Protein AF-A0A662C6A8-F1 (afdb_monomer_lite)

Secondary structure (DSSP, 8-state):
----------TTPPPS-SSTTS---EEEEE-TT-SSS--EEEEE---TT---TTGGGGGG--HHHHHHHHHHHHHH--

Sequence (78 aa):
MPTGHQNIKPINQLKAFYKINTIEAGSDEAGRGCLAGPVVAAAVILPADFENDILNDSKKLSEKQRNKLRIIIENEAL

pLDDT: mean 79.18, std 16.72, range [35.91, 94.69]

Structure (mmCIF, N/CA/C/O backbone):
data_AF-A0A662C6A8-F1
#
_entry.id   AF-A0A662C6A8-F1
#
loop_
_atom_site.group_PDB
_atom_site.id
_atom_site.type_symbol
_atom_site.label_atom_id
_atom_site.label_alt_id
_atom_site.label_comp_id
_atom_site.label_asym_id
_atom_site.label_entity_id
_atom_site.label_seq_id
_atom_site.pdbx_PDB_ins_code
_atom_site.Cartn_x
_atom_site.Cartn_y
_atom_site.Cartn_z
_atom_site.occupancy
_atom_site.B_iso_or_equiv
_atom_site.auth_seq_id
_atom_site.auth_comp_id
_atom_site.auth_asym_id
_atom_site.auth_atom_id
_atom_site.pdbx_PDB_model_num
ATOM 1 N N . MET A 1 1 ? 21.793 29.075 -34.256 1.00 39.56 1 MET A N 1
ATOM 2 C CA . MET A 1 1 ? 21.915 27.821 -33.485 1.00 39.56 1 MET A CA 1
ATOM 3 C C . MET A 1 1 ? 21.405 28.102 -32.081 1.00 39.56 1 MET A C 1
ATOM 5 O O . MET A 1 1 ? 22.103 28.791 -31.349 1.00 39.56 1 MET A O 1
ATOM 9 N N . PRO A 1 2 ? 20.167 27.720 -31.730 1.00 35.91 2 PRO A N 1
ATOM 10 C CA . PRO A 1 2 ? 19.660 27.954 -30.387 1.00 35.91 2 PRO A CA 1
ATOM 11 C C . PRO A 1 2 ? 20.315 26.952 -29.432 1.00 35.91 2 PRO A C 1
ATOM 13 O O . PRO A 1 2 ? 20.141 25.742 -29.557 1.00 35.91 2 PRO A O 1
ATOM 16 N N . THR A 1 3 ? 21.111 27.468 -28.502 1.00 42.06 3 THR A N 1
ATOM 17 C CA . THR A 1 3 ? 21.630 26.733 -27.352 1.00 42.06 3 THR A CA 1
ATOM 18 C C . THR A 1 3 ? 20.462 26.465 -26.408 1.00 42.06 3 THR A C 1
ATOM 20 O O . THR A 1 3 ? 20.009 27.338 -25.668 1.00 42.06 3 THR A O 1
ATOM 23 N N . GLY A 1 4 ? 19.911 25.254 -26.502 1.00 42.44 4 GLY A N 1
ATOM 24 C CA . GLY A 1 4 ? 18.842 24.790 -25.631 1.00 42.44 4 GLY A CA 1
ATOM 25 C C . GLY A 1 4 ? 19.298 24.841 -24.178 1.00 42.44 4 GLY A C 1
ATOM 26 O O . GLY A 1 4 ? 20.207 24.112 -23.783 1.00 42.44 4 GLY A O 1
ATOM 27 N N . HIS A 1 5 ? 18.658 25.706 -23.392 1.00 45.06 5 HIS A N 1
ATOM 28 C CA . HIS A 1 5 ? 18.644 25.600 -21.941 1.00 45.06 5 HIS A CA 1
ATOM 29 C C . HIS A 1 5 ? 18.183 24.182 -21.592 1.00 45.06 5 HIS A C 1
ATOM 31 O O . HIS A 1 5 ? 17.017 23.832 -21.783 1.00 45.06 5 HIS A O 1
ATOM 37 N N . GLN A 1 6 ? 19.105 23.345 -21.120 1.00 42.88 6 GLN A N 1
ATOM 38 C CA . GLN A 1 6 ? 18.742 22.076 -20.512 1.00 42.88 6 GLN A CA 1
ATOM 39 C C . GLN A 1 6 ? 18.004 22.415 -19.219 1.00 42.88 6 GLN A C 1
ATOM 41 O O . GLN A 1 6 ? 18.602 22.887 -18.255 1.00 42.88 6 GLN A O 1
ATOM 46 N N . ASN A 1 7 ? 16.683 22.237 -19.236 1.00 42.34 7 ASN A N 1
ATOM 47 C CA . ASN A 1 7 ? 15.853 22.281 -18.043 1.00 42.34 7 ASN A CA 1
ATOM 48 C C . ASN A 1 7 ? 16.394 21.248 -17.051 1.00 42.34 7 ASN A C 1
ATOM 50 O O . ASN A 1 7 ? 16.260 20.039 -17.249 1.00 42.34 7 ASN A O 1
ATOM 54 N N . ILE A 1 8 ? 17.029 21.744 -15.995 1.00 51.84 8 ILE A N 1
ATOM 55 C CA . ILE A 1 8 ? 17.523 20.958 -14.874 1.00 51.84 8 ILE A CA 1
ATOM 56 C C . ILE A 1 8 ? 16.277 20.432 -14.150 1.00 51.84 8 ILE A C 1
ATOM 58 O O . ILE A 1 8 ? 15.656 21.152 -13.369 1.00 51.84 8 ILE A O 1
ATOM 62 N N . LYS A 1 9 ? 15.849 19.199 -14.459 1.00 51.75 9 LYS A N 1
ATOM 63 C CA . LYS A 1 9 ? 14.815 18.517 -13.670 1.00 51.75 9 LYS A CA 1
ATOM 64 C C . LYS A 1 9 ? 15.310 18.434 -12.215 1.00 51.75 9 LYS A C 1
ATOM 66 O O . LYS A 1 9 ? 16.474 18.088 -12.004 1.00 51.75 9 LYS A O 1
ATOM 71 N N . PRO A 1 10 ? 14.474 18.760 -11.216 1.00 44.91 10 PRO A N 1
ATOM 72 C CA . PRO A 1 10 ? 14.891 18.759 -9.820 1.00 44.91 10 PRO A CA 1
ATOM 73 C C . PRO A 1 10 ? 15.383 17.364 -9.409 1.00 44.91 10 PRO A C 1
ATOM 75 O O . PRO A 1 10 ? 14.723 16.358 -9.653 1.00 44.91 10 PRO A O 1
ATOM 78 N N . ILE A 1 11 ? 16.548 17.329 -8.762 1.00 55.41 11 ILE A N 1
ATOM 79 C CA . ILE A 1 11 ? 17.356 16.147 -8.397 1.00 55.41 11 ILE A CA 1
ATOM 80 C C . ILE A 1 11 ? 16.676 15.211 -7.362 1.00 55.41 11 ILE A C 1
ATOM 82 O O . ILE A 1 11 ? 17.251 14.212 -6.949 1.00 55.41 11 ILE A O 1
ATOM 86 N N . ASN A 1 12 ? 15.422 15.460 -6.978 1.00 54.03 12 ASN A N 1
ATOM 87 C CA . ASN A 1 12 ? 14.745 14.767 -5.873 1.00 54.03 12 ASN A CA 1
ATOM 88 C C . ASN A 1 12 ? 13.694 13.722 -6.291 1.00 54.03 12 ASN A C 1
ATOM 90 O O . ASN A 1 12 ? 12.849 13.351 -5.478 1.00 54.03 12 ASN A O 1
ATOM 94 N N . GLN A 1 13 ? 13.714 13.236 -7.534 1.00 61.44 13 GLN A N 1
ATOM 95 C CA . GLN A 1 13 ? 12.819 12.149 -7.933 1.00 61.44 13 GLN A CA 1
ATOM 96 C C . GLN A 1 13 ? 13.376 10.811 -7.427 1.00 61.44 13 GLN A C 1
ATOM 98 O O . GLN A 1 13 ? 14.470 10.398 -7.815 1.00 61.44 13 GLN A O 1
ATOM 103 N N . LEU A 1 14 ? 12.636 10.155 -6.528 1.00 67.62 14 LEU A N 1
ATOM 104 C CA . LEU A 1 14 ? 12.965 8.808 -6.066 1.00 67.62 14 LEU A CA 1
ATOM 105 C C . LEU A 1 14 ? 13.005 7.860 -7.270 1.00 67.62 14 LEU A C 1
ATOM 107 O O . LEU A 1 14 ? 12.165 7.940 -8.168 1.00 67.62 14 LEU A O 1
ATOM 111 N N . LYS A 1 15 ? 14.008 6.981 -7.300 1.00 74.69 15 LYS A N 1
ATOM 112 C CA . LYS 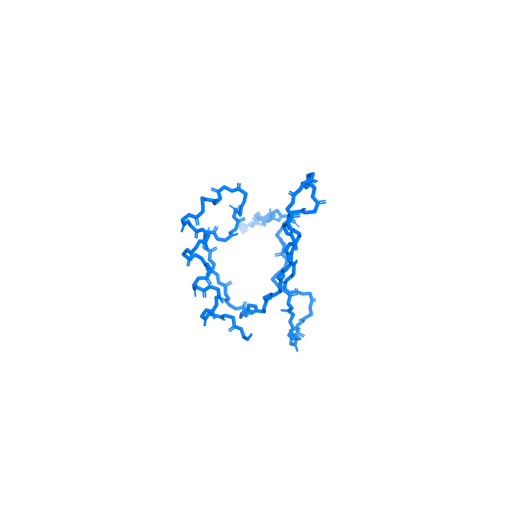A 1 15 ? 14.101 5.934 -8.321 1.00 74.69 15 LYS A CA 1
ATOM 113 C C . LYS A 1 15 ? 13.025 4.883 -8.042 1.00 74.69 15 LYS A C 1
ATOM 115 O O . LYS A 1 15 ? 12.821 4.539 -6.883 1.00 74.69 15 LYS A O 1
ATOM 120 N N . ALA A 1 16 ? 12.394 4.358 -9.092 1.00 74.06 16 ALA A N 1
ATOM 121 C CA . ALA A 1 16 ? 11.408 3.279 -8.974 1.00 74.06 16 ALA A CA 1
ATOM 122 C C . ALA A 1 16 ? 12.016 1.977 -8.412 1.00 74.06 16 ALA A C 1
ATOM 124 O O . ALA A 1 16 ? 11.329 1.221 -7.739 1.00 74.06 16 ALA A O 1
ATOM 125 N N . PHE A 1 17 ? 13.310 1.746 -8.657 1.00 79.50 17 PHE A N 1
ATOM 126 C CA . PHE A 1 17 ? 14.078 0.612 -8.140 1.00 79.50 17 PHE A CA 1
ATOM 127 C C . PHE A 1 17 ? 15.567 0.979 -8.001 1.00 79.50 17 PHE A C 1
ATOM 129 O O . PHE A 1 17 ? 16.058 1.932 -8.623 1.00 79.50 17 PHE A O 1
ATOM 136 N N . TYR A 1 18 ? 16.303 0.229 -7.181 1.00 83.62 18 TYR A N 1
ATOM 137 C CA . TYR A 1 18 ? 17.730 0.421 -6.918 1.00 83.62 18 TYR A CA 1
ATOM 138 C C . TYR A 1 18 ? 18.623 -0.423 -7.845 1.00 83.62 18 TYR A C 1
ATOM 140 O O . TYR A 1 18 ? 19.662 0.067 -8.300 1.00 83.62 18 TYR A O 1
ATOM 148 N N . LYS A 1 19 ? 18.218 -1.657 -8.177 1.00 84.69 19 LYS A N 1
ATOM 149 C CA . LYS A 1 19 ? 18.914 -2.587 -9.079 1.00 84.69 19 LYS A CA 1
ATOM 150 C C . LYS A 1 19 ? 18.043 -2.988 -10.269 1.00 84.69 19 LYS A C 1
ATOM 152 O O . LYS A 1 19 ? 16.935 -3.487 -10.122 1.00 84.69 19 LYS A O 1
ATOM 157 N N . ILE A 1 20 ? 18.601 -2.837 -11.469 1.00 80.56 20 ILE A N 1
ATOM 158 C CA . ILE A 1 20 ? 17.989 -3.304 -12.721 1.00 80.56 20 ILE A CA 1
ATOM 159 C C . ILE A 1 20 ? 17.907 -4.843 -12.706 1.00 80.56 20 ILE A C 1
ATOM 161 O O . ILE A 1 20 ? 18.829 -5.504 -12.222 1.00 80.56 20 ILE A O 1
ATOM 165 N N . ASN A 1 21 ? 16.829 -5.412 -13.258 1.00 82.50 21 ASN A N 1
ATOM 166 C CA . ASN A 1 21 ? 16.591 -6.862 -13.379 1.00 82.50 21 ASN A CA 1
ATOM 167 C C . ASN A 1 21 ? 16.580 -7.629 -12.044 1.00 82.50 21 ASN A C 1
ATOM 169 O O . ASN A 1 21 ? 16.890 -8.818 -12.007 1.00 82.50 21 ASN A O 1
ATOM 173 N N . THR A 1 22 ? 16.245 -6.956 -10.944 1.00 86.69 22 THR A N 1
ATOM 174 C CA . THR A 1 22 ? 16.052 -7.586 -9.634 1.00 86.69 22 THR A CA 1
ATOM 175 C C . THR A 1 22 ? 14.620 -7.345 -9.178 1.00 86.69 22 THR A C 1
ATOM 177 O O . THR A 1 22 ? 14.072 -6.272 -9.410 1.00 86.69 22 THR A O 1
ATOM 180 N N . ILE A 1 23 ? 14.014 -8.342 -8.537 1.00 88.69 23 ILE A N 1
ATOM 181 C CA . ILE A 1 23 ? 12.714 -8.175 -7.889 1.00 88.69 23 ILE A CA 1
ATOM 182 C C . ILE A 1 23 ? 12.942 -7.408 -6.584 1.00 88.69 23 ILE A C 1
ATOM 184 O O . ILE A 1 23 ? 13.671 -7.881 -5.710 1.00 88.69 23 ILE A O 1
ATOM 188 N N . GLU A 1 24 ? 12.342 -6.226 -6.462 1.00 89.62 24 GLU A N 1
ATOM 189 C CA . GLU A 1 24 ? 12.447 -5.366 -5.283 1.00 89.62 24 GLU A CA 1
ATOM 190 C C . GLU A 1 24 ? 11.069 -5.155 -4.658 1.00 89.62 24 GLU A C 1
ATOM 192 O O . GLU A 1 24 ? 10.095 -4.877 -5.352 1.00 89.62 24 GLU A O 1
ATOM 197 N N . ALA A 1 25 ? 10.999 -5.280 -3.333 1.00 91.94 25 ALA A N 1
ATOM 198 C CA . ALA A 1 25 ? 9.800 -4.973 -2.570 1.00 91.94 25 ALA A CA 1
ATOM 199 C C . ALA A 1 25 ? 9.975 -3.630 -1.854 1.00 91.94 25 ALA A C 1
ATOM 201 O O . ALA A 1 25 ? 10.972 -3.417 -1.158 1.00 91.94 25 ALA A O 1
ATOM 202 N N . GLY A 1 26 ? 8.988 -2.746 -1.982 1.00 89.88 26 GLY A N 1
ATOM 203 C CA . GLY A 1 26 ? 8.838 -1.597 -1.096 1.00 89.88 26 GLY A CA 1
ATOM 204 C C . GLY A 1 26 ? 8.176 -2.043 0.205 1.00 89.88 26 GLY A C 1
ATOM 205 O O . GLY A 1 26 ? 7.186 -2.767 0.159 1.00 89.88 26 GLY A O 1
ATOM 206 N N . SER A 1 27 ? 8.707 -1.628 1.356 1.00 92.75 27 SER A N 1
ATOM 207 C CA . SER A 1 27 ? 8.167 -1.970 2.678 1.00 92.75 27 SER A CA 1
ATOM 208 C C . SER A 1 27 ? 7.900 -0.712 3.494 1.00 92.75 27 SER A C 1
ATOM 210 O O . SER A 1 27 ? 8.678 0.237 3.416 1.00 92.75 27 SER A O 1
ATOM 212 N N . ASP A 1 28 ? 6.836 -0.728 4.295 1.00 91.94 28 ASP A N 1
ATOM 213 C CA . ASP A 1 28 ? 6.487 0.367 5.209 1.00 91.94 28 ASP A CA 1
ATOM 214 C C . ASP A 1 28 ? 5.750 -0.156 6.453 1.00 91.94 28 ASP A C 1
ATOM 216 O O . ASP A 1 28 ? 5.153 -1.241 6.430 1.00 91.94 28 ASP A O 1
ATOM 220 N N . GLU A 1 29 ? 5.771 0.629 7.531 1.00 94.31 29 GLU A N 1
ATOM 221 C CA . GLU A 1 29 ? 5.075 0.343 8.781 1.00 94.31 29 GLU A CA 1
ATOM 222 C C . GLU A 1 29 ? 4.194 1.502 9.265 1.00 94.31 29 GLU A C 1
ATOM 224 O O . GLU A 1 29 ? 4.550 2.679 9.237 1.00 94.31 29 GLU A O 1
ATOM 229 N N . ALA A 1 30 ? 3.030 1.153 9.806 1.00 90.81 30 ALA A N 1
ATOM 230 C CA . ALA A 1 30 ? 2.108 2.080 10.438 1.00 90.81 30 ALA A CA 1
ATOM 231 C C . ALA A 1 30 ? 1.898 1.709 11.911 1.00 90.81 30 ALA A C 1
ATOM 233 O O . ALA A 1 30 ? 1.792 0.538 12.273 1.00 90.81 30 ALA A O 1
ATOM 234 N N . GLY A 1 31 ? 1.813 2.727 12.773 1.00 90.12 31 GLY A N 1
ATOM 235 C CA . GLY A 1 31 ? 1.533 2.543 14.202 1.00 90.12 31 GLY A CA 1
ATOM 236 C C . GLY A 1 31 ? 2.762 2.505 15.116 1.00 90.12 31 GLY A C 1
ATOM 237 O O . GLY A 1 31 ? 2.609 2.329 16.316 1.00 90.12 31 GLY A O 1
ATOM 238 N N . ARG A 1 32 ? 3.988 2.751 14.629 1.00 91.75 32 ARG A N 1
ATOM 239 C CA . ARG A 1 32 ? 5.192 2.713 15.494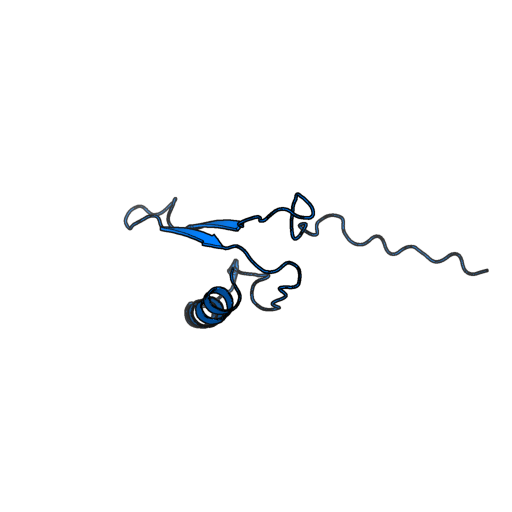 1.00 91.75 32 ARG A CA 1
ATOM 240 C C . ARG A 1 32 ? 5.249 3.766 16.619 1.00 91.75 32 ARG A C 1
ATOM 242 O O . ARG A 1 32 ? 6.165 3.729 17.430 1.00 91.75 32 ARG A O 1
ATOM 249 N N . GLY A 1 33 ? 4.336 4.742 16.628 1.00 89.88 33 GLY A N 1
ATOM 250 C CA . GLY A 1 33 ? 4.335 5.878 17.562 1.00 89.88 33 GLY A CA 1
ATOM 251 C C . GLY A 1 33 ? 3.075 6.019 18.419 1.00 89.88 33 GLY A C 1
ATOM 252 O O . GLY A 1 33 ? 2.955 7.011 19.134 1.00 89.88 33 GLY A O 1
ATOM 253 N N . CYS A 1 34 ? 2.116 5.091 18.336 1.00 88.94 34 CYS A N 1
ATOM 254 C CA . CYS A 1 34 ? 0.904 5.159 19.154 1.00 88.94 34 CYS A CA 1
ATOM 255 C C . CYS A 1 34 ? 1.124 4.564 20.555 1.00 88.94 34 CYS A C 1
ATOM 257 O O . CYS A 1 34 ? 1.840 3.582 20.718 1.00 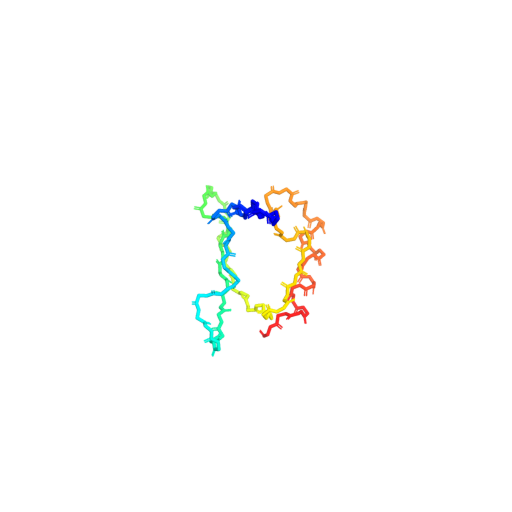88.94 34 CYS A O 1
ATOM 259 N N . LEU A 1 35 ? 0.471 5.151 21.568 1.00 92.06 35 LEU A N 1
ATOM 260 C CA . LEU A 1 35 ? 0.500 4.676 22.962 1.00 92.06 35 LEU A CA 1
ATOM 261 C C . LEU A 1 35 ? -0.159 3.295 23.128 1.00 92.06 35 LEU A C 1
ATOM 263 O O . LEU A 1 35 ? 0.201 2.533 24.021 1.00 92.06 35 LEU A O 1
ATOM 267 N N . ALA A 1 36 ? -1.138 2.989 22.278 1.00 90.88 36 ALA A N 1
ATOM 268 C CA . ALA A 1 36 ? -1.858 1.727 22.246 1.00 90.88 36 ALA A CA 1
ATOM 269 C C . ALA A 1 36 ? -2.274 1.399 20.807 1.00 90.88 36 ALA A C 1
ATOM 271 O O . ALA A 1 36 ? -2.469 2.302 19.992 1.00 90.88 36 ALA A O 1
ATOM 272 N N . GLY A 1 37 ? -2.450 0.107 20.530 1.00 91.00 37 GLY A N 1
ATOM 273 C CA . GLY A 1 37 ? -2.767 -0.42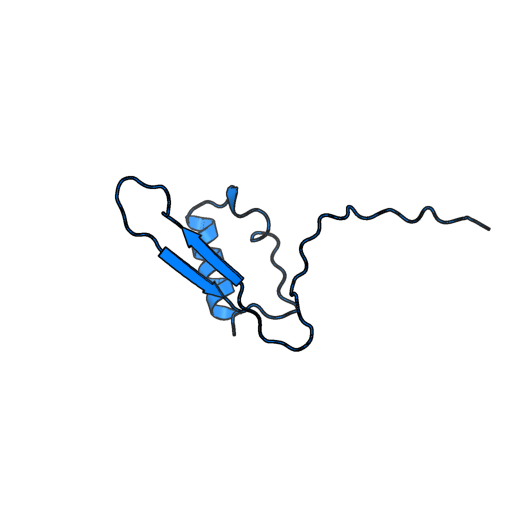3 19.204 1.00 91.00 37 GLY A CA 1
ATOM 274 C C . GLY A 1 37 ? -1.597 -1.200 18.590 1.00 91.00 37 GLY A C 1
ATOM 275 O O . GLY A 1 37 ? -0.461 -1.069 19.049 1.00 91.00 37 GLY A O 1
ATOM 276 N N . PRO A 1 38 ? -1.868 -2.057 17.593 1.00 93.06 38 PRO A N 1
ATOM 277 C CA . PRO A 1 38 ? -0.833 -2.844 16.941 1.00 93.06 38 PRO A CA 1
ATOM 278 C C . PRO A 1 38 ? 0.012 -1.986 15.993 1.00 93.06 38 PRO A C 1
ATOM 280 O O . PRO A 1 38 ? -0.478 -1.032 15.388 1.00 93.06 38 PRO A O 1
ATOM 283 N N . VAL A 1 39 ? 1.265 -2.396 15.806 1.00 94.44 39 VAL A N 1
ATOM 284 C CA . VAL A 1 39 ? 2.080 -1.971 14.664 1.00 94.44 39 VAL A CA 1
ATOM 285 C C . VAL A 1 39 ? 1.802 -2.932 13.515 1.00 94.44 39 VAL A C 1
ATOM 287 O O . VAL A 1 39 ? 1.809 -4.147 13.712 1.00 94.44 39 VAL A O 1
ATOM 290 N N . VAL A 1 40 ? 1.556 -2.394 12.325 1.00 93.88 40 VAL A N 1
ATOM 291 C CA . VAL A 1 40 ? 1.322 -3.183 11.111 1.00 93.88 40 VAL A CA 1
ATOM 292 C C . VAL A 1 40 ? 2.386 -2.819 10.090 1.00 93.88 40 VAL A C 1
ATOM 294 O O . VAL A 1 40 ? 2.618 -1.639 9.846 1.00 93.88 40 VAL A O 1
ATOM 297 N N . ALA A 1 41 ? 3.012 -3.828 9.490 1.00 94.69 41 ALA A N 1
ATOM 298 C CA . ALA A 1 41 ? 3.974 -3.665 8.408 1.00 94.69 41 ALA A CA 1
ATOM 299 C C . ALA A 1 41 ? 3.485 -4.403 7.159 1.00 94.69 41 ALA A C 1
ATOM 301 O O . ALA A 1 41 ? 2.791 -5.418 7.268 1.00 94.69 41 ALA A O 1
ATOM 302 N N . ALA A 1 42 ? 3.845 -3.897 5.985 1.00 93.62 42 ALA A N 1
ATOM 303 C CA . ALA A 1 42 ? 3.535 -4.517 4.703 1.00 93.62 42 ALA A CA 1
ATOM 304 C C . ALA A 1 42 ? 4.706 -4.355 3.732 1.00 93.62 42 ALA A C 1
ATOM 306 O O . ALA A 1 42 ? 5.446 -3.375 3.812 1.00 93.62 42 ALA A O 1
ATOM 307 N N . ALA A 1 43 ? 4.836 -5.304 2.806 1.00 94.38 43 ALA A N 1
ATOM 308 C CA . ALA A 1 43 ? 5.768 -5.240 1.691 1.00 94.38 43 ALA A CA 1
ATOM 309 C C . ALA A 1 43 ? 5.021 -5.530 0.385 1.00 94.38 43 ALA A C 1
ATOM 311 O O . ALA A 1 43 ? 4.171 -6.419 0.349 1.00 94.38 43 ALA A O 1
ATOM 312 N N . VAL A 1 44 ? 5.322 -4.770 -0.666 1.00 92.69 44 VAL A N 1
ATOM 313 C CA . VAL A 1 44 ? 4.677 -4.874 -1.979 1.00 92.69 44 VAL A CA 1
ATOM 314 C C . VAL A 1 44 ? 5.744 -4.821 -3.064 1.00 92.69 44 VAL A C 1
ATOM 316 O O . VAL A 1 44 ? 6.613 -3.948 -3.045 1.00 92.69 44 VAL A O 1
ATOM 319 N N . ILE A 1 45 ? 5.657 -5.742 -4.018 1.00 92.69 45 ILE A N 1
ATOM 320 C CA . ILE A 1 45 ? 6.440 -5.725 -5.253 1.00 92.69 45 ILE A CA 1
ATOM 321 C C . ILE A 1 45 ? 5.521 -5.181 -6.345 1.00 92.69 45 ILE A C 1
ATOM 323 O O . ILE A 1 45 ? 4.524 -5.815 -6.684 1.00 92.69 45 ILE A O 1
ATOM 327 N N . LEU A 1 46 ? 5.838 -3.999 -6.871 1.00 89.56 46 LEU A N 1
ATOM 328 C CA . LEU A 1 46 ? 5.092 -3.390 -7.972 1.00 89.56 46 LEU A CA 1
ATOM 329 C C . LEU A 1 46 ? 5.794 -3.676 -9.312 1.00 89.56 46 LEU A C 1
ATOM 331 O O . LEU A 1 46 ? 7.029 -3.727 -9.348 1.00 89.56 46 LEU A O 1
ATOM 335 N N . PRO A 1 47 ? 5.040 -3.832 -10.414 1.00 86.81 47 PRO A N 1
ATOM 336 C CA . PRO A 1 47 ? 5.597 -3.871 -11.763 1.00 86.81 47 PRO A CA 1
ATOM 337 C C . PRO A 1 47 ? 6.452 -2.633 -12.068 1.00 86.81 47 PRO A C 1
ATOM 339 O O . PRO A 1 47 ? 6.207 -1.543 -11.552 1.00 86.81 47 PRO A O 1
ATOM 342 N N . ALA A 1 48 ? 7.457 -2.784 -12.934 1.00 82.38 48 ALA A N 1
ATOM 343 C CA . ALA A 1 48 ? 8.393 -1.702 -13.259 1.00 82.38 48 ALA A CA 1
ATOM 344 C C . ALA A 1 48 ? 7.738 -0.507 -13.982 1.00 82.38 48 ALA A C 1
ATOM 346 O O . ALA A 1 48 ? 8.288 0.593 -13.972 1.00 82.38 48 ALA A O 1
ATOM 347 N N . ASP A 1 49 ? 6.590 -0.734 -14.615 1.00 83.38 49 ASP A N 1
ATOM 348 C CA . ASP A 1 49 ? 5.758 0.230 -15.334 1.00 83.38 49 ASP A CA 1
ATOM 349 C C . ASP A 1 49 ? 4.516 0.664 -14.538 1.00 83.38 49 ASP A C 1
ATOM 351 O O . ASP A 1 49 ? 3.642 1.343 -15.077 1.00 83.38 49 ASP A O 1
ATOM 355 N N . PHE A 1 50 ? 4.431 0.305 -13.252 1.00 85.12 50 PHE A N 1
ATOM 356 C CA . PHE A 1 50 ? 3.324 0.722 -12.403 1.00 85.12 50 PHE A CA 1
ATOM 357 C C . PHE A 1 50 ? 3.350 2.237 -12.173 1.00 85.12 50 PHE A C 1
ATOM 359 O O . PHE A 1 50 ? 4.246 2.778 -11.520 1.00 85.12 50 PHE A O 1
ATOM 366 N N . GLU A 1 51 ? 2.310 2.917 -12.646 1.00 81.62 51 GLU A N 1
ATOM 367 C CA . GLU A 1 51 ? 2.083 4.336 -12.404 1.00 81.62 51 GLU A CA 1
ATOM 368 C C . GLU A 1 51 ? 0.703 4.560 -11.784 1.00 81.62 51 GLU A C 1
ATOM 370 O O . GLU A 1 51 ? -0.304 3.973 -12.183 1.00 81.62 51 GLU A O 1
ATOM 375 N N . ASN A 1 52 ? 0.645 5.431 -10.776 1.00 82.19 52 ASN A N 1
ATOM 376 C CA . ASN A 1 52 ? -0.609 5.803 -10.141 1.00 82.19 52 ASN A CA 1
ATOM 377 C C . ASN A 1 52 ? -0.559 7.246 -9.628 1.00 82.19 52 ASN A C 1
ATOM 379 O O . ASN A 1 52 ? 0.220 7.574 -8.732 1.00 82.19 52 ASN A O 1
ATOM 383 N N . ASP A 1 53 ? -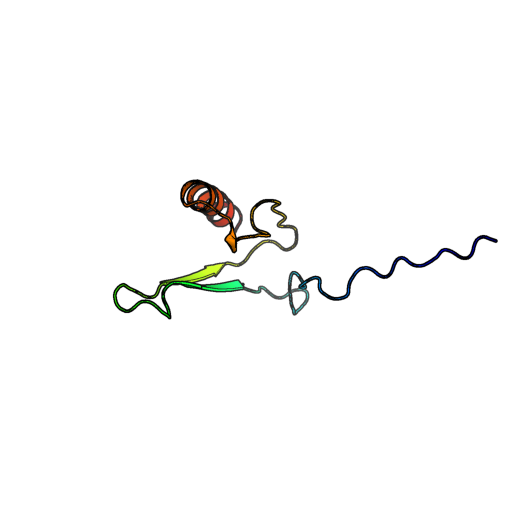1.449 8.093 -10.142 1.00 77.00 53 ASP A N 1
ATOM 384 C CA . ASP A 1 53 ? -1.512 9.516 -9.780 1.00 77.00 53 ASP A CA 1
ATOM 385 C C . ASP A 1 53 ? -1.860 9.756 -8.303 1.00 77.00 53 ASP A C 1
ATOM 387 O O . ASP A 1 53 ? -1.506 10.783 -7.723 1.00 77.00 53 ASP A O 1
ATOM 391 N N . ILE A 1 54 ? -2.562 8.810 -7.677 1.00 75.25 54 ILE A N 1
ATOM 392 C CA . ILE A 1 54 ? -3.108 8.942 -6.324 1.00 75.25 54 ILE A CA 1
ATOM 393 C C . ILE A 1 54 ? -2.085 8.476 -5.274 1.00 75.25 54 ILE A C 1
ATOM 395 O O . ILE A 1 54 ? -2.037 9.025 -4.173 1.00 75.25 54 ILE A O 1
ATOM 399 N N . LEU A 1 55 ? -1.249 7.486 -5.599 1.00 72.69 55 LEU A N 1
ATOM 400 C CA . LEU A 1 55 ? -0.296 6.886 -4.659 1.00 72.69 55 LEU A CA 1
ATOM 401 C C . LEU A 1 55 ? 0.847 7.842 -4.251 1.00 72.69 55 LEU A C 1
ATOM 403 O O . LEU A 1 55 ? 1.422 7.682 -3.176 1.00 72.69 55 LEU A O 1
ATOM 407 N N . ASN A 1 56 ? 1.139 8.866 -5.060 1.00 66.19 56 ASN A N 1
ATOM 408 C CA . ASN A 1 56 ? 2.292 9.759 -4.881 1.00 66.19 56 ASN A CA 1
ATOM 409 C C . ASN A 1 56 ? 2.221 10.715 -3.666 1.00 66.19 56 ASN A C 1
ATOM 411 O O . ASN A 1 56 ? 3.268 11.138 -3.181 1.00 66.19 56 ASN A O 1
ATOM 415 N N . ASP A 1 57 ? 1.036 11.057 -3.138 1.00 6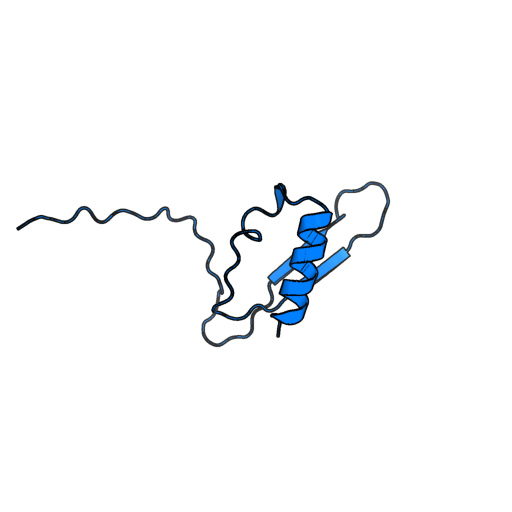1.50 57 ASP A N 1
ATOM 416 C CA . ASP A 1 57 ? 0.892 11.882 -1.917 1.00 61.50 57 ASP A CA 1
ATOM 417 C C . ASP A 1 57 ? 0.062 11.140 -0.856 1.00 61.50 57 ASP A C 1
ATOM 419 O O . ASP A 1 57 ? -1.077 11.488 -0.526 1.00 61.50 57 ASP A O 1
ATOM 423 N N . SER A 1 58 ? 0.653 10.073 -0.310 1.00 61.03 58 SER A N 1
ATOM 424 C CA . SER A 1 58 ? 0.010 9.179 0.663 1.00 61.03 58 SER A CA 1
ATOM 425 C C . SER A 1 58 ? -0.452 9.879 1.953 1.00 61.03 58 SER A C 1
ATOM 427 O O . SER A 1 58 ? -1.376 9.411 2.634 1.00 61.03 58 SER A O 1
ATOM 429 N N . LYS A 1 59 ? 0.133 11.044 2.270 1.00 63.72 59 LYS A N 1
ATOM 430 C CA . LYS A 1 59 ? -0.143 11.826 3.486 1.00 63.72 59 LYS A CA 1
ATOM 431 C C . LYS A 1 59 ? -1.506 12.524 3.473 1.00 63.72 59 LYS A C 1
ATOM 433 O O . LYS A 1 59 ? -1.972 12.922 4.537 1.00 63.72 59 LYS A O 1
ATOM 438 N N . LYS A 1 60 ? -2.169 12.633 2.316 1.00 65.44 60 LYS A N 1
ATOM 439 C CA . LYS A 1 60 ? -3.503 13.253 2.181 1.00 65.44 60 LYS A CA 1
ATOM 440 C C . LYS A 1 60 ? -4.625 12.270 1.843 1.00 65.44 60 LYS A C 1
ATOM 442 O O . LYS A 1 60 ? -5.757 12.692 1.616 1.00 65.44 60 LYS A O 1
ATOM 447 N N . LEU A 1 61 ? -4.342 10.969 1.806 1.00 80.00 61 LEU A N 1
ATOM 448 C CA . LEU A 1 61 ? -5.346 9.969 1.446 1.00 80.00 61 LEU A CA 1
ATOM 449 C C . LEU A 1 61 ? -6.353 9.747 2.576 1.00 80.00 61 LEU A C 1
ATOM 451 O O . LEU A 1 61 ? -5.983 9.371 3.690 1.00 80.00 61 LEU A O 1
ATOM 455 N N . SER A 1 62 ? -7.637 9.903 2.256 1.00 86.88 62 SER A N 1
ATOM 456 C CA . SER A 1 62 ? -8.734 9.446 3.112 1.00 86.88 62 SER A CA 1
ATOM 457 C C . SER A 1 62 ? -8.779 7.917 3.191 1.00 86.88 62 SER A C 1
ATOM 459 O O . SER A 1 62 ? -8.329 7.217 2.282 1.00 86.88 62 SER A O 1
ATOM 461 N N . GLU A 1 63 ? -9.397 7.381 4.243 1.00 88.56 63 GLU A N 1
ATOM 462 C CA . GLU A 1 63 ? -9.609 5.935 4.410 1.00 88.56 63 GLU A CA 1
ATOM 463 C C . GLU A 1 63 ? -10.276 5.298 3.177 1.00 88.56 63 GLU A C 1
ATOM 465 O O . GLU A 1 63 ? -9.830 4.267 2.677 1.00 88.56 63 GLU A O 1
ATOM 470 N N . LYS A 1 64 ? -11.284 5.968 2.602 1.00 88.75 64 LYS A N 1
ATOM 471 C CA . LYS A 1 64 ? -11.968 5.507 1.384 1.00 88.75 64 LYS A CA 1
ATOM 472 C C . LYS A 1 64 ? -11.029 5.414 0.180 1.00 88.75 64 LYS A C 1
ATOM 474 O O . LYS A 1 64 ? -11.154 4.482 -0.609 1.00 88.75 64 LYS A O 1
ATOM 479 N N . GLN A 1 65 ? -10.112 6.369 0.018 1.00 88.12 65 GLN A N 1
ATOM 480 C CA . GLN A 1 65 ? -9.124 6.333 -1.066 1.00 88.12 65 GLN A CA 1
ATOM 481 C C . GLN A 1 65 ? -8.106 5.215 -0.846 1.00 88.12 65 GLN A C 1
ATOM 483 O O . GLN A 1 65 ? -7.786 4.509 -1.797 1.00 88.12 65 GLN A O 1
ATOM 488 N N . ARG A 1 66 ? -7.664 4.996 0.399 1.00 87.88 66 ARG A N 1
ATOM 489 C CA . ARG A 1 66 ? -6.763 3.885 0.743 1.00 87.88 66 ARG A CA 1
ATOM 490 C C . ARG A 1 66 ? -7.395 2.528 0.459 1.00 87.88 66 ARG A C 1
ATOM 492 O O . ARG A 1 66 ? -6.751 1.692 -0.157 1.00 87.88 66 ARG A O 1
ATOM 499 N N . ASN A 1 67 ? -8.663 2.335 0.816 1.00 90.12 67 ASN A N 1
ATOM 500 C CA . ASN A 1 67 ? -9.368 1.080 0.545 1.00 90.12 67 ASN A CA 1
ATOM 501 C C . ASN A 1 67 ? -9.523 0.808 -0.960 1.00 90.12 67 ASN A C 1
ATOM 503 O O . ASN A 1 67 ? -9.416 -0.336 -1.386 1.00 90.12 67 ASN A O 1
ATOM 507 N N . LYS A 1 68 ? -9.722 1.849 -1.780 1.00 90.19 68 LYS A N 1
ATOM 508 C CA . LYS A 1 68 ? -9.732 1.705 -3.246 1.00 90.19 68 LYS A CA 1
ATOM 509 C C . LYS A 1 68 ? -8.347 1.380 -3.803 1.00 90.19 68 LYS A C 1
ATOM 511 O O . LYS A 1 68 ? -8.226 0.490 -4.635 1.00 90.19 68 LYS A O 1
ATOM 516 N N . LEU A 1 69 ? -7.317 2.089 -3.335 1.00 88.88 69 LEU A N 1
ATOM 517 C CA . LEU A 1 69 ? -5.933 1.848 -3.743 1.00 88.88 69 LEU A CA 1
ATOM 518 C C . LEU A 1 69 ? -5.464 0.449 -3.372 1.00 88.88 69 LEU A C 1
ATOM 520 O O . LEU A 1 69 ? -4.784 -0.177 -4.169 1.00 88.88 69 LEU A O 1
ATOM 524 N N . ARG A 1 70 ? -5.863 -0.050 -2.201 1.00 91.00 70 ARG A N 1
ATOM 525 C CA . ARG A 1 70 ? -5.546 -1.403 -1.753 1.00 91.00 70 ARG A CA 1
ATOM 526 C C . ARG A 1 70 ? -5.943 -2.447 -2.793 1.00 91.00 70 ARG A C 1
ATOM 528 O O . ARG A 1 70 ? -5.105 -3.260 -3.140 1.00 91.00 70 ARG A O 1
ATOM 535 N N . ILE A 1 71 ? -7.164 -2.378 -3.325 1.00 92.75 71 ILE A N 1
ATOM 536 C CA . ILE A 1 71 ? -7.648 -3.332 -4.337 1.00 92.75 71 ILE A CA 1
ATOM 537 C C . ILE A 1 71 ? -6.794 -3.263 -5.609 1.00 92.75 71 ILE A C 1
ATOM 539 O O . ILE A 1 71 ? -6.460 -4.290 -6.182 1.00 92.75 71 ILE A O 1
ATOM 543 N N . ILE A 1 72 ? -6.430 -2.056 -6.047 1.00 91.38 72 ILE A N 1
ATOM 544 C CA . ILE A 1 72 ? -5.578 -1.866 -7.230 1.00 91.38 72 ILE A CA 1
ATOM 545 C C . ILE A 1 72 ? -4.196 -2.473 -6.975 1.00 91.38 72 ILE A C 1
ATOM 547 O O . ILE A 1 72 ? -3.721 -3.261 -7.777 1.00 91.38 72 ILE A O 1
ATOM 551 N N . ILE A 1 73 ? -3.579 -2.154 -5.837 1.00 91.44 73 ILE A N 1
ATOM 552 C CA . ILE A 1 73 ? -2.254 -2.663 -5.475 1.00 91.44 73 ILE A CA 1
ATOM 553 C C . ILE A 1 73 ? -2.273 -4.190 -5.337 1.00 91.44 73 ILE A C 1
ATOM 555 O O . ILE A 1 73 ? -1.383 -4.841 -5.857 1.00 91.44 73 ILE A O 1
ATOM 559 N N . GLU A 1 74 ? -3.281 -4.767 -4.681 1.00 92.12 74 GLU A N 1
ATOM 560 C CA . GLU A 1 74 ? -3.413 -6.223 -4.524 1.00 92.12 74 GLU A CA 1
ATOM 561 C C . GLU A 1 74 ? -3.605 -6.948 -5.866 1.00 92.12 74 GLU A C 1
ATOM 563 O O . GLU A 1 74 ? -3.176 -8.090 -5.992 1.00 92.12 74 GLU A O 1
ATOM 568 N N . ASN A 1 75 ? -4.220 -6.302 -6.863 1.00 92.75 75 ASN A N 1
ATOM 569 C CA . ASN A 1 75 ? -4.416 -6.885 -8.193 1.00 92.75 75 ASN A CA 1
ATOM 570 C C . ASN A 1 75 ? -3.192 -6.744 -9.110 1.00 92.75 75 ASN A C 1
ATOM 572 O O . ASN A 1 75 ? -2.979 -7.602 -9.961 1.00 92.75 75 ASN A O 1
ATOM 576 N N . GLU A 1 76 ? -2.439 -5.651 -8.979 1.00 89.75 76 GLU A N 1
ATOM 577 C CA . GLU A 1 76 ? -1.300 -5.326 -9.853 1.00 89.75 76 GLU A CA 1
ATOM 578 C C . GLU A 1 76 ? 0.042 -5.827 -9.295 1.00 89.75 76 GLU A C 1
ATOM 580 O O . GLU A 1 76 ? 1.026 -5.910 -10.028 1.00 89.75 76 GLU A O 1
ATOM 585 N N . ALA A 1 77 ? 0.116 -6.129 -7.995 1.00 89.69 77 ALA A N 1
ATOM 586 C CA . ALA A 1 77 ? 1.326 -6.648 -7.368 1.00 89.69 77 ALA A CA 1
ATOM 587 C C . ALA A 1 77 ? 1.676 -8.068 -7.847 1.00 89.69 77 ALA A C 1
ATOM 589 O O . ALA A 1 77 ? 0.799 -8.863 -8.191 1.00 89.69 77 ALA A O 1
ATOM 590 N N . LEU A 1 78 ? 2.981 -8.370 -7.833 1.00 84.31 78 LEU A N 1
ATOM 591 C CA . LEU A 1 78 ? 3.546 -9.692 -8.146 1.00 84.31 78 LEU A CA 1
ATOM 592 C C . LEU A 1 78 ? 3.472 -10.672 -6.968 1.00 84.31 78 LEU A C 1
ATOM 594 O O . LEU A 1 78 ? 3.697 -10.235 -5.814 1.00 84.31 78 LEU A O 1
#

Radius of gyration: 17.4 Å; chains: 1; bounding box: 34×38×56 Å

Foldseek 3Di:
DDPDDPPPDDPPDDDPDDDPPDFDWDKDWDDPPDPDDDIDIDIFGAPPPDDDPLVPCPVPDDPVNVVVVVVVRVVRTD